Protein AF-A0A356TQI4-F1 (afdb_monomer_lite)

Radius of gyration: 14.04 Å; chains: 1; bounding box: 31×24×42 Å

Foldseek 3Di:
DDDDQRVVQCCCCVVVVDRLADWDFLLPDPDDPVRLVVCCVVVVHRDDRRDTDGDPVRNVPGPVDDDDDDD

pLDDT: mean 93.4, std 4.98, range [63.66, 97.81]

Sequence (71 aa):
RLYCSELVWMIYERALGEALSVPQRWRELRLGRRARRLARRRLGRLPRPDAIVVTPAALAESPRLVPVSLQ

Structure (mmCIF, N/CA/C/O backbone):
data_A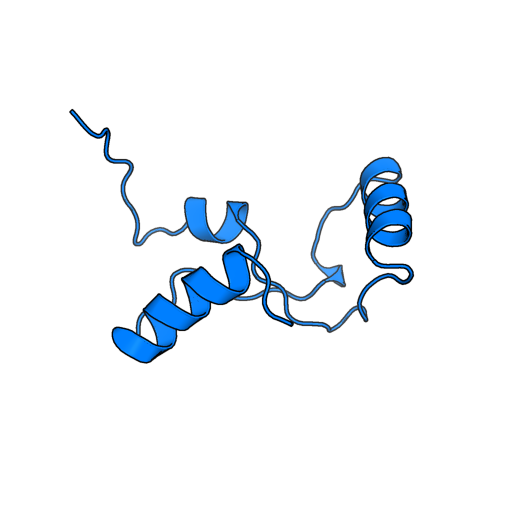F-A0A356TQI4-F1
#
_entry.id   AF-A0A356TQI4-F1
#
loop_
_atom_site.group_PDB
_atom_site.id
_atom_site.type_symbol
_atom_site.label_atom_id
_atom_site.label_alt_id
_atom_site.label_comp_id
_atom_site.label_asym_id
_atom_site.label_entity_id
_atom_site.label_seq_id
_atom_site.pdbx_PDB_ins_code
_atom_site.Cartn_x
_atom_site.Cartn_y
_atom_site.Cartn_z
_atom_site.occupancy
_atom_site.B_iso_or_equiv
_atom_site.auth_seq_id
_atom_site.auth_comp_id
_atom_site.auth_asym_id
_atom_site.auth_atom_id
_atom_site.pdbx_PDB_model_num
ATOM 1 N N . ARG A 1 1 ? 4.567 -16.028 -3.544 1.00 74.94 1 ARG A N 1
ATOM 2 C CA . ARG A 1 1 ? 5.474 -15.333 -2.595 1.00 74.94 1 ARG A CA 1
ATOM 3 C C . ARG A 1 1 ? 4.713 -14.118 -2.094 1.00 74.94 1 ARG A C 1
ATOM 5 O O . ARG A 1 1 ? 4.214 -13.409 -2.952 1.00 74.94 1 ARG A O 1
ATOM 12 N N . LEU A 1 2 ? 4.614 -13.935 -0.780 1.00 86.50 2 LEU A N 1
ATOM 13 C CA . LEU A 1 2 ? 3.969 -12.788 -0.128 1.00 86.50 2 LEU A CA 1
ATOM 14 C C . LEU A 1 2 ? 5.042 -11.795 0.329 1.00 86.50 2 LEU A C 1
ATOM 16 O O . LEU A 1 2 ? 6.126 -12.225 0.731 1.00 86.50 2 LEU A O 1
ATOM 20 N N . TYR A 1 3 ? 4.763 -10.494 0.264 1.00 89.81 3 TYR A N 1
ATOM 21 C CA . TYR A 1 3 ? 5.628 -9.456 0.837 1.00 89.81 3 TYR A CA 1
ATOM 22 C C . TYR A 1 3 ? 4.992 -8.811 2.074 1.00 89.81 3 TYR A C 1
ATOM 24 O O . TYR A 1 3 ? 3.816 -9.015 2.361 1.00 89.81 3 TYR A O 1
ATOM 32 N N . CYS A 1 4 ? 5.789 -8.057 2.835 1.00 92.38 4 CYS A N 1
ATOM 33 C CA . CYS A 1 4 ? 5.426 -7.595 4.178 1.00 92.38 4 CYS A CA 1
ATOM 34 C C . CYS A 1 4 ? 4.067 -6.879 4.249 1.00 92.38 4 CYS A C 1
ATOM 36 O O . CYS A 1 4 ? 3.208 -7.282 5.026 1.00 92.38 4 CYS A O 1
ATOM 38 N N . SER A 1 5 ? 3.850 -5.852 3.426 1.00 95.19 5 SER A N 1
ATOM 39 C CA . SER A 1 5 ? 2.598 -5.090 3.433 1.00 95.19 5 SER A CA 1
ATOM 40 C C . SER A 1 5 ? 1.415 -5.856 2.836 1.00 95.19 5 SER A C 1
ATOM 42 O O . SER A 1 5 ? 0.290 -5.645 3.270 1.00 95.19 5 SER A O 1
ATOM 44 N N . GLU A 1 6 ? 1.642 -6.774 1.894 1.00 95.12 6 GLU A N 1
ATOM 45 C CA . GLU A 1 6 ? 0.583 -7.657 1.381 1.00 95.12 6 GLU A CA 1
ATOM 46 C C . GLU A 1 6 ? 0.065 -8.590 2.473 1.00 95.12 6 GLU A C 1
ATOM 48 O O . GLU A 1 6 ? -1.142 -8.717 2.653 1.00 95.12 6 GLU A O 1
ATOM 53 N N . LEU A 1 7 ? 0.979 -9.193 3.238 1.00 95.94 7 LEU A N 1
ATOM 54 C CA . LEU A 1 7 ? 0.624 -10.092 4.329 1.00 95.94 7 LEU A CA 1
ATOM 55 C C . LEU A 1 7 ? -0.231 -9.381 5.385 1.00 95.94 7 LEU A C 1
ATOM 57 O O . LEU A 1 7 ? -1.277 -9.898 5.763 1.00 95.94 7 LEU A O 1
ATOM 61 N N . VAL A 1 8 ? 0.189 -8.195 5.834 1.00 96.50 8 VAL A N 1
ATOM 62 C CA . VAL A 1 8 ? -0.561 -7.420 6.838 1.00 96.50 8 VAL A CA 1
ATOM 63 C C . VAL A 1 8 ? -1.952 -7.056 6.321 1.00 96.50 8 VAL A C 1
ATOM 65 O O . VAL A 1 8 ? -2.935 -7.271 7.024 1.00 96.50 8 VAL A O 1
ATOM 68 N N . TRP A 1 9 ? -2.048 -6.561 5.084 1.00 96.69 9 TRP A N 1
ATOM 69 C CA . TRP A 1 9 ? -3.331 -6.216 4.469 1.00 96.69 9 TRP A CA 1
ATOM 70 C C . TRP A 1 9 ? -4.271 -7.423 4.385 1.00 96.69 9 TRP A C 1
ATOM 72 O O . TRP A 1 9 ? -5.420 -7.329 4.804 1.00 96.69 9 TRP A O 1
ATOM 82 N N . MET A 1 10 ? -3.762 -8.575 3.937 1.00 95.69 10 MET A N 1
ATOM 83 C CA . MET A 1 10 ? -4.543 -9.810 3.847 1.00 95.69 10 MET A CA 1
ATOM 84 C C . MET A 1 10 ? -5.030 -10.314 5.205 1.00 95.69 10 MET A C 1
ATOM 86 O O . MET A 1 10 ? -6.119 -10.870 5.280 1.00 95.69 10 MET A O 1
ATOM 90 N N . ILE A 1 11 ? -4.239 -10.164 6.272 1.00 96.75 11 ILE A N 1
ATOM 91 C CA . ILE A 1 11 ? -4.652 -10.597 7.613 1.00 96.75 11 ILE A CA 1
ATOM 92 C C . ILE A 1 11 ? -5.859 -9.780 8.081 1.00 96.75 11 ILE A C 1
ATOM 94 O O . ILE A 1 11 ? -6.851 -10.369 8.497 1.00 96.75 11 ILE A O 1
ATOM 98 N N . TYR A 1 12 ? -5.810 -8.450 7.971 1.00 97.25 12 TYR A N 1
ATOM 99 C CA . TYR A 1 12 ? -6.934 -7.595 8.369 1.00 97.25 12 TYR A CA 1
ATOM 100 C C . TYR A 1 12 ? -8.172 -7.827 7.497 1.00 97.25 12 TYR A C 1
ATOM 102 O O . TYR A 1 12 ? -9.274 -7.980 8.024 1.00 97.25 12 TYR A O 1
ATOM 110 N N . GLU A 1 13 ? -7.990 -7.936 6.180 1.00 95.69 13 GLU A N 1
ATOM 111 C CA . GLU A 1 13 ? -9.095 -8.148 5.244 1.00 95.69 13 GLU A CA 1
ATOM 112 C C . GLU A 1 13 ? -9.782 -9.496 5.488 1.00 95.69 13 GLU A C 1
ATOM 114 O O . GLU A 1 13 ? -10.999 -9.556 5.627 1.00 95.69 13 GLU A O 1
ATOM 119 N N . ARG A 1 14 ? -9.011 -10.579 5.630 1.00 96.19 14 ARG A N 1
ATOM 120 C CA . ARG A 1 14 ? -9.572 -11.934 5.736 1.00 96.19 14 ARG A CA 1
ATOM 121 C C . ARG A 1 14 ? -10.032 -12.313 7.134 1.00 96.19 14 ARG A C 1
ATOM 123 O O . ARG A 1 14 ? -10.961 -13.104 7.252 1.00 96.19 14 ARG A O 1
ATOM 130 N N . ALA A 1 15 ? -9.366 -11.825 8.179 1.00 97.81 15 ALA A N 1
ATOM 131 C CA . ALA A 1 15 ? -9.710 -12.187 9.552 1.00 97.81 1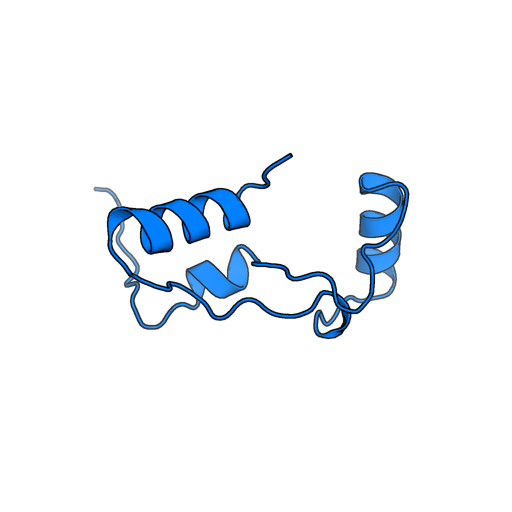5 ALA A CA 1
ATOM 132 C C . ALA A 1 15 ? -10.766 -11.255 10.155 1.00 97.81 15 ALA A C 1
ATOM 134 O O . ALA A 1 15 ? -11.581 -11.708 10.952 1.00 97.81 15 ALA A O 1
ATOM 135 N N . LEU A 1 16 ? -10.745 -9.968 9.793 1.00 96.56 16 LEU A N 1
ATOM 136 C CA . LEU A 1 16 ? -11.604 -8.943 10.396 1.00 96.56 16 LEU A CA 1
ATOM 137 C C . LEU A 1 16 ? -12.604 -8.334 9.405 1.00 96.56 16 LEU A C 1
ATOM 139 O O . LEU A 1 16 ? -13.463 -7.565 9.821 1.00 96.56 16 LEU A O 1
ATOM 143 N N . GLY A 1 17 ? -12.510 -8.656 8.109 1.00 95.81 17 GLY A N 1
ATOM 144 C CA . GLY A 1 17 ? -13.323 -8.010 7.074 1.00 95.81 17 GLY A CA 1
ATOM 145 C C . GLY A 1 17 ? -12.912 -6.560 6.812 1.00 95.81 17 GLY A C 1
ATOM 146 O O . GLY A 1 17 ? -13.689 -5.799 6.239 1.00 95.81 17 GLY A O 1
ATOM 147 N N . GLU A 1 18 ? -11.713 -6.158 7.248 1.00 94.56 18 GLU A N 1
ATOM 148 C CA . GLU A 1 18 ? -11.301 -4.758 7.285 1.00 94.56 18 GLU A CA 1
ATOM 149 C C . GLU A 1 18 ? -10.215 -4.433 6.258 1.00 94.56 18 GLU A C 1
ATOM 151 O O . GLU A 1 18 ? -9.081 -4.910 6.325 1.00 94.56 18 GLU A O 1
ATOM 156 N N . ALA A 1 19 ? -10.543 -3.549 5.315 1.00 93.00 19 ALA A N 1
ATOM 157 C CA . ALA A 1 19 ? -9.587 -3.040 4.341 1.00 93.00 19 ALA A CA 1
ATOM 158 C C . ALA A 1 19 ? -8.818 -1.844 4.926 1.00 93.00 19 ALA A C 1
ATOM 160 O O . ALA A 1 19 ? -9.309 -0.713 4.937 1.00 93.00 19 ALA A O 1
ATOM 161 N N . LEU A 1 20 ? -7.585 -2.082 5.388 1.00 94.81 20 LEU A N 1
ATOM 162 C CA . LEU A 1 20 ? -6.729 -1.021 5.940 1.00 94.81 20 LEU A CA 1
ATOM 163 C C . LEU A 1 20 ? -6.256 -0.011 4.892 1.00 94.81 20 LEU A C 1
ATOM 165 O O . LEU A 1 20 ? -5.981 1.136 5.222 1.00 94.81 20 LEU A O 1
ATOM 169 N N . SER A 1 21 ? -6.152 -0.405 3.630 1.00 93.94 21 SER A N 1
ATOM 170 C CA . SER A 1 21 ? -5.824 0.511 2.542 1.00 93.94 21 SER A CA 1
ATOM 171 C C . SER A 1 21 ? -6.458 0.034 1.246 1.00 93.94 21 SER A C 1
ATOM 173 O O . SER A 1 21 ? -6.800 -1.144 1.100 1.00 93.94 21 SER A O 1
ATOM 175 N N . VAL A 1 22 ? -6.613 0.962 0.303 1.00 90.75 22 VAL A N 1
ATOM 176 C CA . VAL A 1 22 ? -7.037 0.643 -1.059 1.00 90.75 22 VAL A CA 1
ATOM 177 C C . VAL A 1 22 ? -5.801 0.182 -1.837 1.00 90.75 22 VAL A C 1
ATOM 179 O O . VAL A 1 22 ? -4.851 0.960 -1.971 1.00 90.75 22 VAL A O 1
ATOM 182 N N . PRO A 1 23 ? -5.771 -1.060 -2.353 1.00 91.38 23 PRO A N 1
ATOM 183 C CA . PRO A 1 23 ? -4.682 -1.496 -3.212 1.00 91.38 23 PRO A CA 1
ATOM 184 C C . PRO A 1 23 ? -4.613 -0.633 -4.476 1.00 91.38 23 PRO A C 1
ATOM 186 O O . PRO A 1 23 ? -5.637 -0.321 -5.081 1.00 91.38 23 PRO A O 1
ATOM 189 N N . GLN A 1 24 ? -3.403 -0.281 -4.903 1.00 94.38 24 GLN A N 1
ATOM 190 C CA . GLN A 1 24 ? -3.179 0.534 -6.099 1.00 94.38 24 GLN A CA 1
ATOM 191 C C . GLN A 1 24 ? -2.382 -0.239 -7.143 1.00 94.38 24 GLN A C 1
ATOM 193 O O . GLN A 1 24 ? -1.715 -1.232 -6.842 1.00 94.38 24 GLN A O 1
ATOM 198 N N . ARG A 1 25 ? -2.423 0.214 -8.392 1.00 96.38 25 ARG A N 1
ATOM 199 C CA . ARG A 1 25 ? -1.657 -0.409 -9.471 1.00 96.38 25 ARG A CA 1
ATOM 200 C C . ARG A 1 25 ? -0.199 0.026 -9.379 1.00 96.38 25 ARG A C 1
ATOM 202 O O . ARG A 1 25 ? 0.111 1.177 -9.081 1.00 96.38 25 ARG A O 1
ATOM 209 N N . TRP A 1 26 ? 0.727 -0.859 -9.733 1.00 94.62 26 TRP A N 1
ATOM 210 C CA . TRP A 1 26 ? 2.161 -0.558 -9.751 1.00 94.62 26 TRP A CA 1
ATOM 211 C C . TRP A 1 26 ? 2.498 0.720 -10.541 1.00 94.62 26 TRP A C 1
ATOM 213 O O . TRP A 1 26 ? 3.379 1.483 -10.144 1.00 94.62 26 TRP A O 1
ATOM 223 N N . ARG A 1 27 ? 1.785 0.991 -11.644 1.00 94.88 27 ARG A N 1
ATOM 224 C CA . ARG A 1 27 ? 1.966 2.207 -12.461 1.00 94.88 27 ARG A CA 1
ATOM 225 C C . ARG A 1 27 ? 1.636 3.516 -11.737 1.00 94.88 27 ARG A C 1
ATOM 227 O O . ARG A 1 27 ? 2.161 4.550 -12.136 1.00 94.88 27 ARG A O 1
ATOM 234 N N . GLU A 1 28 ? 0.785 3.473 -10.714 1.00 95.38 28 GLU A N 1
ATOM 235 C CA . GLU A 1 28 ? 0.359 4.645 -9.935 1.00 95.38 28 GLU A CA 1
ATOM 236 C C . GLU A 1 28 ? 1.427 5.060 -8.909 1.00 95.38 28 GLU A C 1
ATOM 238 O O . GLU A 1 28 ? 1.431 6.193 -8.427 1.00 95.38 28 GLU A O 1
ATOM 243 N N . LEU A 1 29 ? 2.419 4.198 -8.647 1.00 93.81 29 LEU A N 1
ATOM 244 C CA . LEU A 1 29 ? 3.554 4.538 -7.796 1.00 93.81 29 LEU A CA 1
ATOM 245 C C . LEU A 1 29 ? 4.415 5.644 -8.420 1.00 93.81 29 LEU A C 1
ATOM 247 O O . LEU A 1 29 ? 5.010 5.498 -9.497 1.00 93.81 29 LEU A O 1
ATOM 251 N N . ARG A 1 30 ? 4.595 6.736 -7.671 1.00 93.12 30 ARG A N 1
ATOM 252 C CA . ARG A 1 30 ? 5.471 7.858 -8.040 1.00 93.12 30 ARG A CA 1
ATOM 253 C C . ARG A 1 30 ? 6.942 7.519 -7.781 1.00 93.12 30 ARG A C 1
ATOM 255 O O . ARG A 1 30 ? 7.585 8.041 -6.878 1.00 93.12 30 ARG A O 1
ATOM 262 N N . LEU A 1 31 ? 7.499 6.619 -8.591 1.00 92.12 31 LEU A N 1
ATOM 263 C CA . LEU A 1 31 ? 8.897 6.198 -8.473 1.00 92.12 31 LEU A CA 1
ATOM 264 C C . LEU A 1 31 ? 9.836 7.124 -9.262 1.00 92.12 31 LEU A C 1
ATOM 266 O O . LEU A 1 31 ? 9.751 7.227 -10.490 1.00 92.12 31 LEU A O 1
ATOM 270 N N . GLY A 1 32 ? 10.805 7.740 -8.586 1.00 94.88 32 GLY A N 1
ATOM 271 C CA . GLY A 1 32 ? 11.915 8.426 -9.254 1.00 94.88 32 GLY A CA 1
ATOM 272 C C . GLY A 1 32 ? 12.826 7.459 -10.030 1.00 94.88 32 GLY A C 1
ATOM 273 O O . GLY A 1 32 ? 12.777 6.239 -9.844 1.00 94.88 32 GLY A O 1
ATOM 274 N N . ARG A 1 33 ? 13.718 7.988 -10.882 1.00 95.50 33 ARG A N 1
ATOM 275 C CA . ARG A 1 33 ? 14.654 7.174 -11.693 1.00 95.50 33 ARG A CA 1
ATOM 276 C C . ARG A 1 33 ? 15.485 6.202 -10.841 1.00 95.50 33 ARG A C 1
ATOM 278 O O . ARG A 1 33 ? 15.635 5.036 -11.206 1.00 95.50 33 ARG A O 1
ATOM 285 N N . ARG A 1 34 ? 15.982 6.658 -9.682 1.00 96.81 34 ARG A N 1
ATOM 286 C CA . ARG A 1 34 ? 16.755 5.832 -8.734 1.00 96.81 34 ARG A CA 1
ATOM 287 C C . ARG A 1 34 ? 15.920 4.684 -8.161 1.00 96.81 34 ARG A C 1
ATOM 289 O O . ARG A 1 34 ? 16.380 3.545 -8.167 1.00 96.81 34 ARG A O 1
ATOM 296 N N . ALA A 1 35 ? 14.685 4.964 -7.742 1.00 94.50 35 ALA A N 1
ATOM 297 C CA . ALA A 1 35 ? 13.775 3.960 -7.195 1.00 94.50 35 ALA A CA 1
ATOM 298 C C . ALA A 1 35 ? 13.408 2.892 -8.238 1.00 94.50 35 ALA A C 1
ATOM 300 O O . ALA A 1 35 ? 13.485 1.701 -7.946 1.00 94.50 35 ALA A O 1
ATOM 301 N N . ARG A 1 36 ? 13.118 3.290 -9.488 1.00 93.94 36 ARG A N 1
ATOM 302 C CA . ARG A 1 36 ? 12.850 2.336 -10.583 1.00 93.94 36 ARG A CA 1
ATOM 303 C C . ARG A 1 36 ? 14.053 1.443 -10.882 1.00 93.94 36 ARG A C 1
ATOM 305 O O . ARG A 1 36 ? 13.882 0.244 -11.092 1.00 93.94 36 ARG A O 1
ATOM 312 N N . ARG A 1 37 ? 15.269 2.004 -10.875 1.00 95.62 37 ARG A N 1
ATOM 313 C CA . ARG A 1 37 ? 16.510 1.234 -11.068 1.00 95.62 37 ARG A CA 1
ATOM 314 C C . ARG A 1 37 ? 16.705 0.208 -9.952 1.00 95.62 37 ARG A C 1
ATOM 316 O O . ARG A 1 37 ? 17.002 -0.948 -10.239 1.00 95.62 37 ARG A O 1
ATOM 323 N N . LEU A 1 38 ? 16.497 0.613 -8.698 1.00 96.00 38 LEU A N 1
ATOM 324 C CA . LEU A 1 38 ? 16.594 -0.285 -7.548 1.00 96.00 38 LEU A CA 1
ATOM 325 C C . LEU A 1 38 ? 15.539 -1.398 -7.602 1.00 96.00 38 LEU A C 1
ATOM 327 O O . LEU A 1 38 ? 15.885 -2.558 -7.400 1.00 96.00 38 LEU A O 1
ATOM 331 N N . ALA A 1 39 ? 14.285 -1.065 -7.918 1.00 92.38 39 ALA A N 1
ATOM 332 C CA . ALA A 1 39 ? 13.206 -2.040 -8.062 1.00 92.38 39 ALA A CA 1
ATOM 333 C C . ALA A 1 39 ? 13.530 -3.076 -9.145 1.00 92.38 39 ALA A C 1
ATOM 335 O O . ALA A 1 39 ? 13.436 -4.272 -8.892 1.00 92.38 39 ALA A O 1
ATOM 336 N N . ARG A 1 40 ? 14.011 -2.636 -10.316 1.00 94.38 40 ARG A N 1
ATOM 337 C CA . ARG A 1 40 ? 14.438 -3.547 -11.388 1.00 94.38 40 ARG A CA 1
ATOM 338 C C . ARG A 1 40 ? 15.582 -4.457 -10.940 1.00 94.38 40 ARG A C 1
ATOM 340 O O . ARG A 1 40 ? 15.523 -5.650 -11.196 1.00 94.38 40 ARG A O 1
ATOM 347 N N . ARG A 1 41 ? 16.583 -3.920 -10.229 1.00 95.62 41 ARG A N 1
ATOM 348 C CA . ARG A 1 41 ? 17.704 -4.716 -9.699 1.00 95.62 41 ARG A CA 1
ATOM 349 C C . ARG A 1 41 ? 17.239 -5.763 -8.684 1.00 95.62 41 ARG A C 1
ATOM 351 O O . ARG A 1 41 ? 17.732 -6.880 -8.709 1.00 95.62 41 ARG A O 1
ATOM 358 N N . ARG A 1 42 ? 16.318 -5.402 -7.784 1.00 89.50 42 ARG A N 1
ATOM 359 C CA . ARG A 1 42 ? 15.828 -6.293 -6.717 1.00 89.50 42 ARG A CA 1
ATOM 360 C C . ARG A 1 42 ? 14.856 -7.357 -7.219 1.00 89.50 42 ARG A C 1
ATOM 362 O O . ARG A 1 42 ? 14.874 -8.471 -6.718 1.00 89.50 42 ARG A O 1
ATOM 369 N N . LEU A 1 43 ? 13.999 -7.002 -8.171 1.00 86.56 43 LEU A N 1
ATOM 370 C CA . LEU A 1 43 ? 12.920 -7.867 -8.653 1.00 86.56 43 LEU A CA 1
ATOM 371 C C . LEU A 1 43 ? 13.286 -8.608 -9.951 1.00 86.56 43 LEU A C 1
ATOM 373 O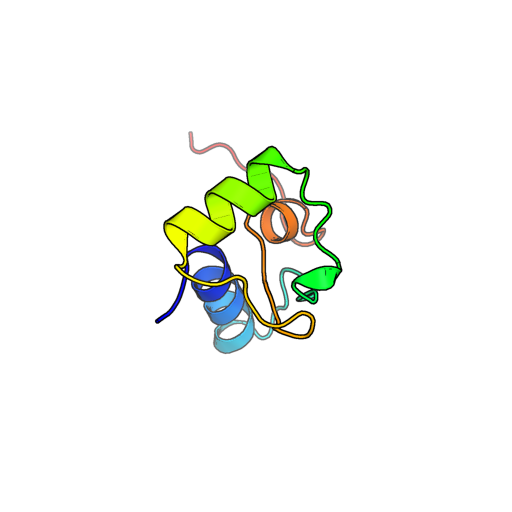 O . LEU A 1 43 ? 12.497 -9.417 -10.435 1.00 86.56 43 LEU A O 1
ATOM 377 N N . GLY A 1 44 ? 14.443 -8.309 -10.553 1.00 91.62 44 GLY A N 1
ATOM 378 C CA . GLY A 1 44 ? 14.872 -8.790 -11.874 1.00 91.62 44 GLY A CA 1
ATOM 379 C C . GLY A 1 44 ? 14.110 -8.125 -13.028 1.00 91.62 44 GLY A C 1
ATOM 380 O O . GLY A 1 44 ? 14.706 -7.630 -13.982 1.00 91.62 44 GLY A O 1
ATOM 381 N N . ARG A 1 45 ? 12.785 -8.026 -12.904 1.00 91.31 45 ARG A N 1
ATOM 382 C CA . ARG A 1 45 ? 11.895 -7.271 -13.791 1.00 91.31 45 ARG A CA 1
ATOM 383 C C . ARG A 1 45 ? 10.949 -6.401 -12.978 1.00 91.31 45 ARG A C 1
ATOM 385 O O . ARG A 1 45 ? 10.598 -6.735 -11.850 1.00 91.31 45 ARG A O 1
ATOM 392 N N . LEU A 1 46 ? 10.520 -5.285 -13.559 1.00 91.75 46 LEU A N 1
ATOM 393 C CA . LEU A 1 46 ? 9.459 -4.495 -12.939 1.00 91.75 46 LEU A CA 1
ATOM 394 C C . LEU A 1 46 ? 8.130 -5.267 -13.015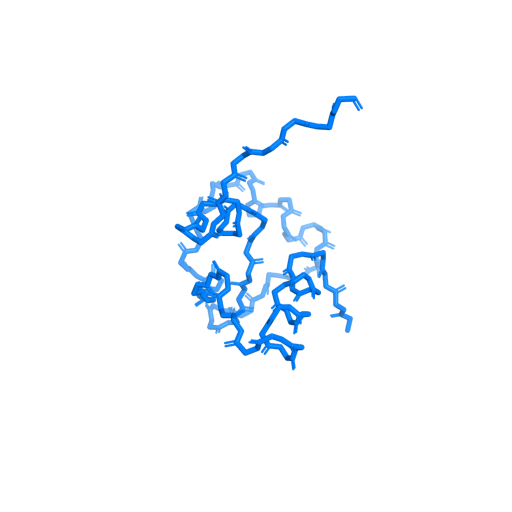 1.00 91.75 46 LEU A C 1
ATOM 396 O O . LEU A 1 46 ? 7.905 -5.968 -14.008 1.00 91.75 46 LEU A O 1
ATOM 400 N N . PRO A 1 47 ? 7.256 -5.142 -12.003 1.00 91.44 47 PRO A N 1
ATOM 401 C CA . PRO A 1 47 ? 5.887 -5.628 -12.090 1.00 91.44 47 PRO A CA 1
ATOM 402 C C . PRO A 1 47 ? 5.160 -5.067 -13.315 1.00 91.44 47 PRO A C 1
ATOM 404 O O . PRO A 1 47 ? 5.512 -3.998 -13.831 1.00 91.44 47 PRO A O 1
ATOM 407 N N . ARG A 1 48 ? 4.131 -5.790 -13.775 1.00 95.31 48 ARG A N 1
ATOM 408 C CA . ARG A 1 48 ? 3.255 -5.283 -14.835 1.00 95.31 48 ARG A CA 1
ATOM 409 C C . ARG A 1 48 ? 2.598 -3.973 -14.373 1.00 95.31 48 ARG A C 1
ATOM 411 O O . ARG A 1 48 ? 2.339 -3.832 -13.179 1.00 95.31 48 ARG A O 1
ATOM 418 N N . PRO A 1 49 ? 2.328 -3.013 -15.274 1.00 94.75 49 PRO A N 1
ATOM 419 C CA . PRO A 1 49 ? 1.740 -1.726 -14.898 1.00 94.75 49 PRO A CA 1
ATOM 420 C C . PRO A 1 49 ? 0.442 -1.834 -14.083 1.00 94.75 49 PRO A C 1
ATOM 422 O O . PRO A 1 49 ? 0.186 -0.994 -13.226 1.00 94.75 49 PRO A O 1
ATOM 425 N N . ASP A 1 50 ? -0.362 -2.855 -14.357 1.00 96.56 50 ASP A N 1
ATOM 426 C CA . ASP A 1 50 ? -1.650 -3.172 -13.739 1.00 96.56 50 ASP A CA 1
ATOM 427 C C . ASP A 1 50 ? -1.550 -4.093 -12.515 1.00 96.56 50 ASP A C 1
ATOM 429 O O . ASP A 1 50 ? -2.565 -4.352 -11.875 1.00 96.56 50 ASP A O 1
ATOM 433 N N . ALA A 1 51 ? -0.350 -4.565 -12.163 1.00 94.06 51 ALA A N 1
ATOM 434 C CA . ALA A 1 51 ? -0.159 -5.390 -10.978 1.00 94.06 51 ALA A CA 1
ATOM 435 C C . ALA A 1 51 ? -0.630 -4.637 -9.727 1.00 94.06 51 ALA A C 1
ATOM 437 O O . ALA A 1 51 ? -0.243 -3.486 -9.519 1.00 94.06 51 ALA A O 1
ATOM 438 N N . ILE A 1 52 ? -1.441 -5.299 -8.905 1.00 94.50 52 ILE A N 1
ATOM 439 C CA . ILE A 1 52 ? -1.957 -4.749 -7.652 1.00 94.50 52 ILE A CA 1
ATOM 440 C C . ILE A 1 52 ? -0.862 -4.776 -6.584 1.00 94.50 52 ILE A C 1
ATOM 442 O O . ILE A 1 52 ? -0.136 -5.760 -6.439 1.00 94.50 52 ILE A O 1
ATOM 446 N N . VAL A 1 53 ? -0.722 -3.668 -5.860 1.00 94.50 53 VAL A N 1
ATOM 447 C CA . VAL A 1 53 ? 0.332 -3.447 -4.872 1.00 94.50 53 VAL A CA 1
ATOM 448 C C . VAL A 1 53 ? -0.250 -2.758 -3.646 1.00 94.50 53 VAL A C 1
ATOM 450 O O . VAL A 1 53 ? -0.968 -1.765 -3.757 1.00 94.50 53 VAL A O 1
ATOM 453 N N . VAL A 1 54 ? 0.146 -3.235 -2.471 1.00 95.62 54 VAL A N 1
ATOM 454 C CA . VAL A 1 54 ? -0.084 -2.561 -1.191 1.00 95.62 54 VAL A CA 1
ATOM 455 C C . VAL A 1 54 ? 1.259 -2.067 -0.673 1.00 95.62 54 VAL A C 1
ATOM 457 O O . VAL A 1 54 ? 2.196 -2.847 -0.543 1.00 95.62 54 VAL A O 1
ATOM 460 N N . THR A 1 55 ? 1.409 -0.780 -0.373 1.00 94.44 55 THR A N 1
ATOM 461 C CA . THR A 1 55 ? 2.683 -0.272 0.169 1.00 94.44 55 THR A CA 1
ATOM 462 C C . THR A 1 55 ? 2.631 -0.165 1.693 1.00 94.44 55 THR A C 1
ATOM 464 O O . THR A 1 55 ? 1.552 0.060 2.239 1.00 94.44 55 THR A O 1
ATOM 467 N N . PRO A 1 56 ? 3.772 -0.277 2.401 1.00 95.25 56 PRO A N 1
ATOM 468 C CA . PRO A 1 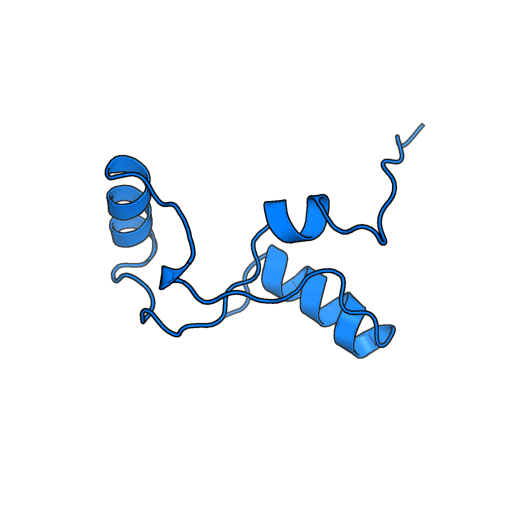56 ? 3.811 -0.006 3.838 1.00 95.25 56 PRO A CA 1
ATOM 469 C C . PRO A 1 56 ? 3.316 1.404 4.186 1.00 95.25 56 PRO A C 1
ATOM 471 O O . PRO A 1 56 ? 2.607 1.570 5.168 1.00 95.25 56 PRO A O 1
ATOM 474 N N . ALA A 1 57 ? 3.632 2.398 3.347 1.00 94.19 57 ALA A N 1
ATOM 475 C CA . ALA A 1 57 ? 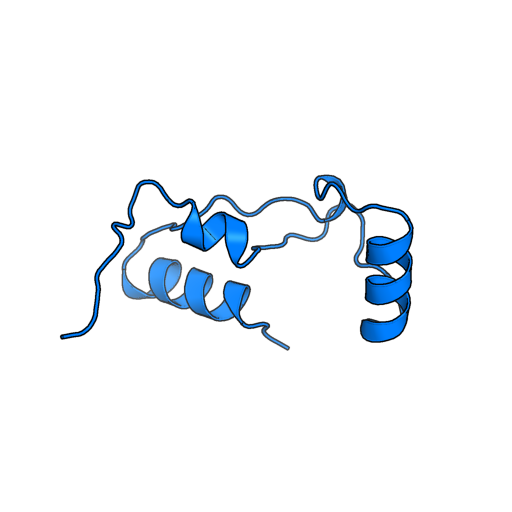3.162 3.772 3.523 1.00 94.19 57 ALA A CA 1
ATOM 476 C C . ALA A 1 57 ? 1.630 3.869 3.438 1.00 94.19 57 ALA A C 1
ATOM 478 O O . ALA A 1 57 ? 1.012 4.437 4.325 1.00 94.19 57 ALA A O 1
ATOM 479 N N . ALA A 1 58 ? 1.012 3.220 2.445 1.00 94.81 58 ALA A N 1
ATOM 480 C CA . ALA A 1 58 ? -0.446 3.218 2.298 1.00 94.81 58 ALA A CA 1
ATOM 481 C C . ALA A 1 58 ? -1.169 2.561 3.486 1.00 94.81 58 ALA A C 1
ATOM 483 O O . ALA A 1 58 ? -2.276 2.960 3.822 1.00 94.81 58 ALA A O 1
ATOM 484 N N . LEU A 1 59 ? -0.561 1.549 4.118 1.00 96.12 59 LEU A N 1
ATOM 485 C CA . LEU A 1 59 ? -1.090 0.990 5.365 1.00 96.12 59 LEU A CA 1
ATOM 486 C C . LEU A 1 59 ? -0.935 1.970 6.530 1.00 96.12 59 LEU A C 1
ATOM 488 O O . LEU A 1 59 ? -1.883 2.157 7.279 1.00 96.12 59 LEU A O 1
ATOM 492 N N . ALA A 1 60 ? 0.233 2.599 6.676 1.00 95.56 60 ALA A N 1
ATOM 493 C CA . ALA A 1 60 ? 0.498 3.552 7.754 1.00 95.56 60 ALA A CA 1
ATOM 494 C C . ALA A 1 60 ? -0.390 4.809 7.681 1.00 95.56 60 ALA A C 1
ATOM 496 O O . ALA A 1 60 ? -0.740 5.367 8.713 1.00 95.56 60 ALA A O 1
ATOM 497 N N . GLU A 1 61 ? -0.777 5.228 6.475 1.00 95.06 61 GLU A N 1
ATOM 498 C CA . GLU A 1 61 ? -1.676 6.362 6.215 1.00 95.06 61 GLU A CA 1
ATOM 499 C C . GLU A 1 61 ? -3.168 5.999 6.345 1.00 95.06 61 GLU A C 1
ATOM 501 O O . GLU A 1 61 ? -4.036 6.825 6.060 1.00 95.06 61 GLU A O 1
ATOM 506 N N . SER A 1 62 ? -3.491 4.768 6.754 1.00 95.75 62 SER A N 1
ATOM 507 C CA . SER A 1 62 ? -4.875 4.331 6.910 1.00 95.75 62 SER A CA 1
ATOM 508 C C . SER A 1 62 ? -5.636 5.217 7.903 1.00 95.75 62 SER A C 1
ATOM 510 O O . SER A 1 62 ? -5.210 5.335 9.053 1.00 95.75 62 SER A O 1
ATOM 512 N N . PRO A 1 63 ? -6.823 5.743 7.543 1.00 94.56 63 PRO A N 1
ATOM 513 C CA . PRO A 1 63 ? -7.658 6.501 8.475 1.00 94.56 63 PRO A CA 1
ATOM 514 C C . PRO A 1 63 ? -8.253 5.628 9.592 1.00 94.56 63 PRO A C 1
ATOM 516 O O . PRO A 1 63 ? -8.868 6.149 10.517 1.00 94.56 63 PRO A O 1
ATOM 519 N N . ARG A 1 64 ? -8.105 4.298 9.502 1.00 94.44 64 ARG A N 1
ATOM 520 C CA . ARG A 1 64 ? -8.562 3.330 10.510 1.00 94.44 64 ARG A CA 1
ATOM 521 C C . ARG A 1 64 ? -7.522 3.065 11.597 1.00 94.44 64 ARG A C 1
ATOM 523 O O . ARG A 1 64 ? -7.810 2.329 12.536 1.00 94.44 64 ARG A O 1
ATOM 530 N N . LEU A 1 65 ? -6.314 3.607 11.453 1.00 94.50 65 LEU A N 1
ATOM 531 C CA . LEU A 1 65 ? -5.222 3.410 12.394 1.00 94.50 65 LEU A CA 1
ATOM 532 C C . LEU A 1 65 ? -4.946 4.694 13.169 1.00 94.50 65 LEU A C 1
ATOM 534 O O . LEU A 1 65 ? -5.070 5.801 12.650 1.00 94.50 65 LEU A O 1
ATOM 538 N N . VAL A 1 66 ? -4.519 4.522 14.416 1.00 95.25 66 VAL A N 1
ATOM 539 C CA . VAL A 1 66 ? -4.009 5.601 15.261 1.00 95.25 66 VAL A CA 1
ATOM 540 C C . VAL A 1 66 ? -2.601 5.232 15.730 1.00 95.25 66 VAL A C 1
ATOM 542 O O . VAL A 1 66 ? -2.359 4.062 16.044 1.00 95.25 66 VAL A O 1
ATOM 545 N N . PRO A 1 67 ? -1.648 6.180 15.769 1.00 94.75 67 PRO A N 1
ATOM 546 C CA . PRO A 1 67 ? -0.333 5.915 16.336 1.00 94.75 67 PRO A CA 1
ATOM 547 C C . PRO A 1 67 ? -0.455 5.538 17.813 1.00 94.75 67 PRO A C 1
ATOM 549 O O . PRO A 1 67 ? -1.095 6.246 18.588 1.00 94.75 67 PRO A O 1
ATOM 552 N N . VAL A 1 68 ? 0.193 4.444 18.205 1.00 94.69 68 VAL A N 1
ATOM 553 C CA . VAL A 1 68 ? 0.326 4.031 19.605 1.00 94.69 68 VAL A CA 1
ATOM 554 C C . VAL A 1 68 ? 1.804 3.832 19.917 1.00 94.69 68 VAL A C 1
ATOM 556 O O . VAL A 1 68 ? 2.538 3.243 19.123 1.00 94.69 68 VAL A O 1
ATOM 559 N N . SER A 1 69 ? 2.250 4.337 21.063 1.00 92.00 69 SER A N 1
ATOM 560 C CA . SER A 1 69 ? 3.590 4.064 21.580 1.00 92.00 69 SER A CA 1
ATOM 561 C C . SER A 1 69 ? 3.501 2.883 22.533 1.00 92.00 69 SER A C 1
ATOM 563 O O . SER A 1 69 ? 2.657 2.880 23.428 1.00 92.00 69 SER A O 1
ATOM 565 N N . LEU A 1 70 ? 4.362 1.885 22.344 1.00 81.19 70 LEU A N 1
ATOM 566 C CA . LEU A 1 70 ? 4.536 0.837 23.344 1.00 81.19 70 LEU A CA 1
ATOM 567 C C . LEU A 1 70 ? 5.276 1.467 24.530 1.00 81.19 70 LEU A C 1
ATOM 569 O O . LEU A 1 70 ? 6.361 2.020 24.339 1.00 81.19 70 LEU A O 1
ATOM 573 N N . GLN A 1 71 ? 4.632 1.466 25.698 1.00 63.66 71 GLN A N 1
ATOM 574 C CA . GLN A 1 71 ? 5.254 1.846 26.968 1.00 63.66 71 GLN A CA 1
ATOM 575 C C . GLN A 1 71 ? 6.203 0.751 27.448 1.00 63.66 71 GLN A C 1
ATOM 577 O O . GLN A 1 71 ? 5.900 -0.438 27.194 1.00 63.66 71 GLN A O 1
#

Secondary structure (DSSP, 8-state):
---HHHHHHHHHHHHHS--SS--EEGGGS---HHHHHHHHHHHSSPPPTT-EE--HHHHHT-TT-------